Protein AF-A0A351C491-F1 (afdb_monomer_lite)

Radius of gyration: 16.28 Å; chains: 1; bounding box: 26×26×48 Å

Sequence (92 aa):
RDGTMEGPNMEAYREMGSELKKAKITASGGIGNHHHLIKLNELSDFRVDSVIVGRALYENTFPCQQFWCWNMKDEIDLSCFSTATLKKGPSS

Foldseek 3Di:
DAPPLQAFPPVVLQVQLVPDDDDADETEHNNQAVVNVVVCVVCVSSRHDHYDDDPNVQQPSPCVVVVCCVVPVPPDDSVVPHPHDNDPPPDD

Secondary structure (DSSP, 8-state):
-TT--S---HHHHHHHHHH-SS--EEEES---SHHHHHHHGGGGGGTEEEEE--HHHHTTSSTHHHHHHHH-TTT--TTTT--S--PPPP--

Structure (mmCIF, N/CA/C/O backbone):
data_AF-A0A351C491-F1
#
_entry.id   AF-A0A351C491-F1
#
loop_
_atom_site.group_PDB
_atom_site.id
_atom_site.type_symbol
_atom_site.label_atom_id
_atom_site.label_alt_id
_atom_site.label_comp_id
_atom_site.label_asym_id
_atom_site.label_entity_id
_atom_site.label_seq_id
_atom_site.pdbx_PDB_ins_code
_atom_site.Cartn_x
_atom_site.Cartn_y
_atom_site.Cartn_z
_atom_site.occupancy
_atom_site.B_iso_or_equiv
_atom_site.auth_seq_id
_atom_site.auth_comp_id
_atom_site.auth_asym_id
_atom_site.auth_atom_id
_atom_site.pdbx_PDB_model_num
ATOM 1 N N . ARG A 1 1 ? 9.122 7.687 6.290 1.00 59.75 1 ARG A N 1
ATOM 2 C CA . ARG A 1 1 ? 9.962 6.780 5.466 1.00 59.75 1 ARG A CA 1
ATOM 3 C C . ARG A 1 1 ? 9.425 6.718 4.036 1.00 59.75 1 ARG A C 1
ATOM 5 O O . ARG A 1 1 ? 9.391 5.658 3.424 1.00 59.75 1 ARG A O 1
ATOM 12 N N . ASP A 1 2 ? 8.948 7.846 3.512 1.00 60.34 2 ASP A N 1
ATOM 13 C CA . ASP A 1 2 ? 8.338 7.849 2.189 1.00 60.34 2 ASP A CA 1
ATOM 14 C C . ASP A 1 2 ? 9.431 7.875 1.116 1.00 60.34 2 ASP A C 1
ATOM 16 O O . ASP A 1 2 ? 10.469 8.503 1.311 1.00 60.34 2 ASP A O 1
ATOM 20 N N . GLY A 1 3 ? 9.237 7.127 0.030 1.00 62.03 3 GLY A N 1
ATOM 21 C CA . GLY A 1 3 ? 10.191 7.060 -1.085 1.00 62.03 3 GLY A CA 1
ATOM 22 C C . GLY A 1 3 ? 11.475 6.238 -0.876 1.00 62.03 3 GLY A C 1
ATOM 23 O O . GLY A 1 3 ? 12.227 6.092 -1.840 1.00 62.03 3 GLY A O 1
ATOM 24 N N . THR A 1 4 ? 11.728 5.661 0.311 1.00 74.94 4 THR A N 1
ATOM 25 C CA . THR A 1 4 ? 12.974 4.900 0.571 1.00 74.94 4 THR A CA 1
ATOM 26 C C . THR A 1 4 ? 12.968 3.487 -0.009 1.00 74.94 4 THR A C 1
ATOM 28 O O . THR A 1 4 ? 14.029 2.928 -0.239 1.00 74.94 4 THR A O 1
ATOM 31 N N . MET A 1 5 ? 11.790 2.902 -0.267 1.00 77.50 5 MET A N 1
ATOM 32 C CA . MET A 1 5 ? 11.629 1.506 -0.721 1.00 77.50 5 MET A CA 1
ATOM 33 C C . MET A 1 5 ? 12.186 0.446 0.259 1.00 77.50 5 MET A C 1
ATOM 35 O O . MET A 1 5 ? 12.207 -0.738 -0.067 1.00 77.50 5 MET A O 1
ATOM 39 N N . GLU A 1 6 ? 12.581 0.840 1.474 1.00 85.06 6 GLU A N 1
ATOM 40 C CA . GLU A 1 6 ? 13.228 -0.019 2.487 1.00 85.06 6 GLU A CA 1
ATOM 41 C C . GLU A 1 6 ? 12.242 -0.768 3.396 1.00 85.06 6 GLU A C 1
ATOM 43 O O . GLU A 1 6 ? 12.639 -1.583 4.226 1.00 85.06 6 GLU A O 1
ATOM 48 N N . GLY A 1 7 ? 10.951 -0.484 3.264 1.00 87.94 7 GLY A N 1
ATOM 49 C CA . GLY A 1 7 ? 9.891 -1.102 4.047 1.00 87.94 7 GLY A CA 1
ATOM 50 C C . GLY A 1 7 ? 9.031 -0.101 4.825 1.00 87.94 7 GLY A C 1
ATOM 51 O O . GLY A 1 7 ? 9.462 1.017 5.130 1.00 87.94 7 GLY A O 1
ATOM 52 N N . PRO A 1 8 ? 7.791 -0.499 5.155 1.00 90.88 8 PRO A N 1
ATOM 53 C CA . PRO A 1 8 ? 6.857 0.314 5.926 1.00 90.88 8 PRO A CA 1
ATOM 54 C C . PRO A 1 8 ? 7.335 0.520 7.371 1.00 90.88 8 PRO A C 1
ATOM 56 O O . PRO A 1 8 ? 8.087 -0.286 7.925 1.00 90.88 8 PRO A O 1
ATOM 59 N N . ASN A 1 9 ? 6.879 1.599 8.015 1.00 92.69 9 ASN A N 1
ATOM 60 C CA . ASN A 1 9 ? 7.189 1.860 9.422 1.00 92.69 9 ASN A CA 1
ATOM 61 C C . ASN A 1 9 ? 6.256 1.067 10.355 1.00 92.69 9 ASN A C 1
ATOM 63 O O . ASN A 1 9 ? 5.257 1.591 10.841 1.00 92.69 9 ASN A O 1
ATOM 67 N N . MET A 1 10 ? 6.590 -0.204 10.580 1.00 93.81 10 MET A N 1
ATOM 68 C CA . MET A 1 10 ? 5.763 -1.140 11.351 1.00 93.81 10 MET A CA 1
ATOM 69 C C . MET A 1 10 ? 5.460 -0.650 12.770 1.00 93.81 10 MET A C 1
ATOM 71 O O . MET A 1 10 ? 4.332 -0.778 13.232 1.00 93.81 10 MET A O 1
ATOM 75 N N . GLU A 1 11 ? 6.454 -0.082 13.452 1.00 94.75 11 GLU A N 1
ATOM 76 C CA . GLU A 1 11 ? 6.325 0.386 14.834 1.00 94.75 11 GLU A CA 1
ATOM 77 C C . GLU A 1 11 ? 5.320 1.535 14.946 1.00 94.75 11 GLU A C 1
ATOM 79 O O . GLU A 1 11 ? 4.379 1.448 15.731 1.00 94.75 11 GLU A O 1
ATOM 84 N N . ALA A 1 12 ? 5.431 2.539 14.071 1.00 93.81 12 ALA A N 1
ATOM 85 C CA . ALA A 1 12 ? 4.497 3.663 14.049 1.00 93.81 12 ALA A CA 1
ATOM 86 C C . ALA A 1 12 ? 3.050 3.224 13.773 1.00 93.81 12 ALA A C 1
ATOM 88 O O . ALA A 1 12 ? 2.112 3.785 14.336 1.00 93.81 12 ALA A O 1
ATOM 89 N N . TYR A 1 13 ? 2.848 2.208 12.927 1.00 95.31 13 TYR A N 1
ATOM 90 C CA . TYR A 1 13 ? 1.511 1.663 12.697 1.00 95.31 13 TYR A CA 1
ATOM 91 C C . TYR A 1 13 ? 0.971 0.889 13.900 1.00 95.31 13 TYR A C 1
ATOM 93 O O . TYR A 1 13 ? -0.220 0.998 14.182 1.00 95.31 13 TYR A O 1
ATOM 101 N N . ARG A 1 14 ? 1.814 0.142 14.628 1.00 96.00 14 ARG A N 1
ATOM 102 C CA . ARG A 1 14 ? 1.389 -0.532 15.867 1.00 96.00 14 ARG A CA 1
ATOM 103 C C . ARG A 1 14 ? 0.986 0.482 16.930 1.00 96.00 14 ARG A C 1
ATOM 105 O O . ARG A 1 14 ? -0.075 0.331 17.530 1.00 96.00 14 ARG A O 1
ATOM 112 N N . GLU A 1 15 ? 1.796 1.517 17.128 1.00 96.06 15 GLU A N 1
ATOM 113 C CA . GLU A 1 15 ? 1.514 2.593 18.082 1.00 96.06 15 GLU A CA 1
ATOM 114 C C . GLU A 1 15 ? 0.192 3.290 17.735 1.00 96.06 15 GLU A C 1
ATOM 116 O O . GLU A 1 15 ? -0.747 3.281 18.528 1.00 96.06 15 GLU A O 1
ATOM 121 N N . MET A 1 16 ? 0.058 3.780 16.498 1.00 94.81 16 MET A N 1
ATOM 122 C CA . MET A 1 16 ? -1.162 4.449 16.041 1.00 94.81 16 MET A CA 1
ATOM 123 C C . MET A 1 16 ? -2.392 3.536 16.124 1.00 94.81 16 MET A C 1
ATOM 125 O O . MET A 1 16 ? -3.444 3.953 16.601 1.00 94.81 16 MET A O 1
ATOM 129 N N . GLY A 1 17 ? -2.276 2.286 15.675 1.00 96.31 17 GLY A N 1
ATOM 130 C CA . GLY A 1 17 ? -3.372 1.319 15.680 1.00 96.31 17 GLY A CA 1
ATOM 131 C C . GLY A 1 17 ? -3.879 0.973 17.079 1.00 96.31 17 GLY A C 1
ATOM 132 O O . GLY A 1 17 ? -5.077 0.732 17.243 1.00 96.31 17 GLY A O 1
ATOM 133 N N . SER A 1 18 ? -2.990 1.002 18.077 1.00 95.62 18 SER A N 1
ATOM 134 C CA . SER A 1 18 ? -3.318 0.725 19.482 1.00 95.62 18 SER A CA 1
ATOM 135 C C . SER A 1 18 ? -4.173 1.830 20.110 1.00 95.62 18 SER A C 1
ATOM 137 O O . SER A 1 18 ? -5.067 1.538 20.903 1.00 95.62 18 SER A O 1
ATOM 139 N N . GLU A 1 19 ? -3.972 3.084 19.698 1.00 95.69 19 GLU A N 1
ATOM 140 C CA . GLU A 1 19 ? -4.727 4.241 20.202 1.00 95.69 19 GLU A CA 1
ATOM 141 C C . GLU A 1 19 ? -6.092 4.425 19.509 1.00 95.69 19 GLU A C 1
ATOM 143 O O . GLU A 1 19 ? -7.001 5.095 20.016 1.00 95.69 19 GLU A O 1
ATOM 148 N N . LEU A 1 20 ? -6.285 3.815 18.337 1.00 92.69 20 LEU A N 1
ATOM 149 C CA . LEU A 1 20 ? -7.523 3.936 17.571 1.00 92.69 20 LEU A CA 1
ATOM 150 C C . LEU A 1 20 ? -8.588 2.938 18.044 1.00 92.69 20 LEU A C 1
ATOM 152 O O . LEU A 1 20 ? -8.362 1.738 18.179 1.00 92.69 20 LEU A O 1
ATOM 156 N N . LYS A 1 21 ? -9.826 3.421 18.214 1.00 88.50 21 LYS A N 1
ATOM 157 C CA . LYS A 1 21 ? -10.972 2.575 18.615 1.00 88.50 21 LYS A CA 1
ATOM 158 C C . LYS A 1 21 ? -11.814 2.067 17.445 1.00 88.50 21 LYS A C 1
ATOM 160 O O . LYS A 1 21 ? -12.406 0.993 17.535 1.00 88.50 21 LYS A O 1
ATOM 165 N N . LYS A 1 22 ? -11.920 2.848 16.367 1.00 91.56 22 LYS A N 1
ATOM 166 C CA . LYS A 1 22 ? -12.838 2.565 15.244 1.00 91.56 22 LYS A CA 1
ATOM 167 C C . LYS A 1 22 ? -12.234 2.806 13.862 1.00 91.56 22 LYS A C 1
ATOM 169 O O . LYS A 1 22 ? -12.602 2.096 12.935 1.00 91.56 22 LYS A O 1
ATOM 174 N N . ALA A 1 23 ? -11.329 3.774 13.725 1.00 96.12 23 ALA A N 1
ATOM 175 C CA . ALA A 1 23 ? -10.734 4.115 12.438 1.00 96.12 23 ALA A CA 1
ATOM 176 C C . ALA A 1 23 ? -9.811 3.003 11.914 1.00 96.12 23 ALA A C 1
ATOM 178 O O . ALA A 1 23 ? -9.209 2.264 12.695 1.00 96.12 23 ALA A O 1
ATOM 179 N N . LYS A 1 24 ? -9.730 2.900 10.588 1.00 96.19 24 LYS A N 1
ATOM 180 C CA . LYS A 1 24 ? -8.806 2.025 9.863 1.00 96.19 24 LYS A CA 1
ATOM 181 C C . LYS A 1 24 ? -7.591 2.819 9.407 1.00 96.19 24 LYS A C 1
ATOM 183 O O . LYS A 1 24 ? -7.681 4.035 9.240 1.00 96.19 24 LYS A O 1
ATOM 188 N N . ILE A 1 25 ? -6.468 2.130 9.241 1.00 96.19 25 ILE A N 1
ATOM 189 C CA . ILE A 1 25 ? -5.208 2.728 8.816 1.00 96.19 25 ILE A CA 1
ATOM 190 C C . ILE A 1 25 ? -4.866 2.218 7.419 1.00 96.19 25 ILE A C 1
ATOM 192 O O . ILE A 1 25 ? -4.740 1.016 7.189 1.00 96.19 25 ILE A O 1
ATOM 196 N N . THR A 1 26 ? -4.625 3.159 6.513 1.00 96.06 26 THR A N 1
ATOM 197 C CA . THR A 1 26 ? -3.968 2.884 5.238 1.00 96.06 26 THR A CA 1
ATOM 198 C C . THR A 1 26 ? -2.471 3.115 5.395 1.00 96.06 26 THR A C 1
ATOM 200 O O . THR A 1 26 ? -2.032 4.233 5.672 1.00 96.06 26 THR A O 1
ATOM 203 N N . ALA A 1 27 ? -1.669 2.069 5.213 1.00 93.75 27 ALA A N 1
ATOM 204 C CA . ALA A 1 27 ? -0.224 2.205 5.166 1.00 93.75 27 ALA A CA 1
ATOM 205 C C . ALA A 1 27 ? 0.186 2.999 3.914 1.00 93.75 27 ALA A C 1
ATOM 207 O O . ALA A 1 27 ? -0.213 2.684 2.796 1.00 93.75 27 ALA A O 1
ATOM 208 N N . SER A 1 28 ? 1.003 4.030 4.089 1.00 89.38 28 SER A N 1
ATOM 209 C CA . SER A 1 28 ? 1.518 4.863 3.006 1.00 89.38 28 SER A CA 1
ATOM 210 C C . SER A 1 28 ? 3.026 4.986 3.157 1.00 89.38 28 SER A C 1
ATOM 212 O O . SER A 1 28 ? 3.518 5.441 4.192 1.00 89.38 28 SER A O 1
ATOM 214 N N . GLY A 1 29 ? 3.747 4.566 2.121 1.00 84.50 29 GLY A N 1
ATOM 215 C CA . GLY A 1 29 ? 5.188 4.758 2.013 1.00 84.50 29 GLY A CA 1
ATOM 216 C C . GLY A 1 29 ? 6.056 3.559 2.387 1.00 84.50 29 GLY A C 1
ATOM 217 O O . GLY A 1 29 ? 5.673 2.654 3.126 1.00 84.50 29 GLY A O 1
ATOM 218 N N . GLY A 1 30 ? 7.265 3.547 1.824 1.00 87.12 30 GLY A N 1
ATOM 219 C CA . GLY A 1 30 ? 8.285 2.523 2.076 1.00 87.12 30 GLY A CA 1
ATOM 220 C C . GLY A 1 30 ? 8.041 1.170 1.393 1.00 87.12 30 GLY A C 1
ATOM 221 O O . GLY A 1 30 ? 8.890 0.284 1.475 1.00 87.12 30 GLY A O 1
ATOM 222 N N . ILE A 1 31 ? 6.927 0.976 0.683 1.00 91.31 31 ILE A N 1
ATOM 223 C CA . ILE A 1 31 ? 6.630 -0.296 0.011 1.00 91.31 31 ILE A CA 1
ATOM 224 C C . ILE A 1 31 ? 7.509 -0.469 -1.224 1.00 91.31 31 ILE A C 1
ATOM 226 O O . ILE A 1 31 ? 7.190 0.053 -2.283 1.00 91.31 31 ILE A O 1
ATOM 230 N N . GLY A 1 32 ? 8.606 -1.211 -1.071 1.00 90.69 32 GLY A N 1
ATOM 231 C CA . GLY A 1 32 ? 9.483 -1.603 -2.173 1.00 90.69 32 GLY A CA 1
ATOM 232 C C . GLY A 1 32 ? 9.168 -2.927 -2.872 1.00 90.69 32 GLY A C 1
ATOM 233 O O . GLY A 1 32 ? 9.472 -3.054 -4.045 1.00 90.69 32 GLY A O 1
ATOM 234 N N . ASN A 1 33 ? 8.602 -3.935 -2.203 1.00 89.12 33 ASN A N 1
ATOM 235 C CA . ASN A 1 33 ? 8.421 -5.271 -2.793 1.00 89.12 33 ASN A CA 1
ATOM 236 C C . ASN A 1 33 ? 7.304 -6.070 -2.091 1.00 89.12 33 ASN A C 1
ATOM 238 O O . ASN A 1 33 ? 6.753 -5.634 -1.079 1.00 89.12 33 ASN A O 1
ATOM 242 N N . HIS A 1 34 ? 6.990 -7.264 -2.604 1.00 88.56 34 HIS A N 1
ATOM 243 C CA . HIS A 1 34 ? 5.908 -8.108 -2.082 1.00 88.56 34 HIS A CA 1
ATOM 244 C C . HIS A 1 34 ? 6.130 -8.634 -0.655 1.00 88.56 34 HIS A C 1
ATOM 246 O O . HIS A 1 34 ? 5.153 -8.814 0.068 1.00 88.56 34 HIS A O 1
ATOM 252 N N . HIS A 1 35 ? 7.373 -8.805 -0.191 1.00 91.06 35 HIS A N 1
ATOM 253 C CA . HIS A 1 35 ? 7.634 -9.198 1.200 1.00 91.06 35 HIS A CA 1
ATOM 254 C C . HIS A 1 35 ? 7.171 -8.125 2.189 1.00 91.06 35 HIS A C 1
ATOM 256 O O . HIS A 1 35 ? 6.766 -8.446 3.303 1.00 91.06 35 HIS A O 1
ATOM 262 N N . HIS A 1 36 ? 7.185 -6.850 1.790 1.00 92.75 36 HIS A N 1
ATOM 263 C CA . HIS A 1 36 ? 6.640 -5.778 2.621 1.00 92.75 36 HIS A CA 1
ATOM 264 C C . HIS A 1 36 ? 5.123 -5.891 2.781 1.00 92.75 36 HIS A C 1
ATOM 266 O O . HIS A 1 36 ? 4.622 -5.629 3.869 1.00 92.75 36 HIS A O 1
ATOM 272 N N . LEU A 1 37 ? 4.404 -6.331 1.742 1.00 91.44 37 LEU A N 1
ATOM 273 C CA . LEU A 1 37 ? 2.963 -6.586 1.834 1.00 91.44 37 LEU A CA 1
ATOM 274 C C . LEU A 1 37 ? 2.668 -7.748 2.785 1.00 91.44 37 LEU A C 1
ATOM 276 O O . LEU A 1 37 ? 1.781 -7.643 3.623 1.00 91.44 37 LEU A O 1
ATOM 280 N N . ILE A 1 38 ? 3.465 -8.818 2.711 1.00 92.75 38 ILE A N 1
ATOM 281 C CA . ILE A 1 38 ? 3.354 -9.950 3.639 1.00 92.75 38 ILE A CA 1
ATOM 282 C C . ILE A 1 38 ? 3.589 -9.482 5.079 1.00 92.75 38 ILE A C 1
ATOM 284 O O . ILE A 1 38 ? 2.801 -9.818 5.957 1.00 92.75 38 ILE A O 1
ATOM 288 N N . LYS A 1 39 ? 4.615 -8.654 5.320 1.00 93.75 39 LYS A N 1
ATOM 289 C CA . LYS A 1 39 ? 4.867 -8.061 6.643 1.00 93.75 39 LYS A CA 1
ATOM 290 C C . LYS A 1 39 ? 3.694 -7.225 7.147 1.00 93.75 39 LYS A C 1
ATOM 292 O O . LYS A 1 39 ? 3.367 -7.310 8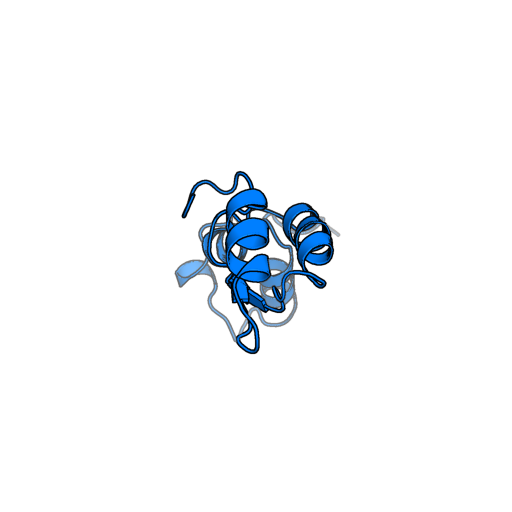.324 1.00 93.75 39 LYS A O 1
ATOM 297 N N . LEU A 1 40 ? 3.043 -6.437 6.289 1.00 94.50 40 LEU A N 1
ATOM 298 C CA . LEU A 1 40 ? 1.884 -5.631 6.693 1.00 94.50 40 LEU A CA 1
ATOM 299 C C . LEU A 1 40 ? 0.717 -6.477 7.222 1.00 94.50 40 LEU A C 1
ATOM 301 O O . LEU A 1 40 ? -0.044 -5.973 8.044 1.00 94.50 40 LEU A O 1
ATOM 305 N N . ASN A 1 41 ? 0.600 -7.755 6.843 1.00 94.62 41 ASN A N 1
ATOM 306 C CA . ASN A 1 41 ? -0.429 -8.641 7.401 1.00 94.62 41 ASN A CA 1
ATOM 307 C C . ASN A 1 41 ? -0.309 -8.794 8.930 1.00 94.62 41 ASN A C 1
ATOM 309 O O . ASN A 1 41 ? -1.321 -8.970 9.609 1.00 94.62 41 ASN A O 1
ATOM 313 N N . GLU A 1 42 ? 0.899 -8.651 9.489 1.00 96.00 42 GLU A N 1
ATOM 314 C CA . GLU A 1 42 ? 1.156 -8.662 10.939 1.00 96.00 42 GLU A CA 1
ATOM 315 C C . GLU A 1 42 ? 0.557 -7.448 11.682 1.00 96.00 42 GLU A C 1
ATOM 317 O O . GLU A 1 42 ? 0.628 -7.371 12.913 1.00 96.00 42 GLU A O 1
ATOM 322 N N . LEU A 1 43 ? 0.022 -6.467 10.945 1.00 95.81 43 LEU A N 1
ATOM 323 C CA . LEU A 1 43 ? -0.614 -5.257 11.471 1.00 95.81 43 LEU A CA 1
ATOM 324 C C . LEU A 1 43 ? -2.140 -5.269 11.337 1.00 95.81 43 LEU A C 1
ATOM 326 O O . LEU A 1 43 ? -2.785 -4.277 11.676 1.00 95.81 43 LEU A O 1
ATOM 330 N N . SER A 1 44 ? -2.725 -6.377 10.883 1.00 93.88 44 SER A N 1
ATOM 331 C CA . SER A 1 44 ? -4.181 -6.527 10.769 1.00 93.88 44 SER A CA 1
ATOM 332 C C . SER A 1 44 ? -4.899 -6.288 12.108 1.00 93.88 44 SER A C 1
ATOM 334 O O . SER A 1 44 ? -5.878 -5.538 12.15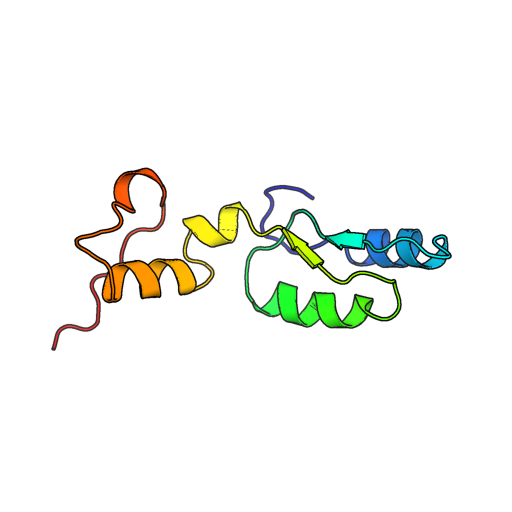8 1.00 93.88 44 SER A O 1
ATOM 336 N N . ASP A 1 45 ? -4.342 -6.801 13.210 1.00 95.00 45 ASP A N 1
ATOM 337 C CA . ASP A 1 45 ? -4.830 -6.555 14.579 1.00 95.00 45 ASP A CA 1
ATOM 338 C C . ASP A 1 45 ? -4.675 -5.091 15.026 1.00 95.00 45 ASP A C 1
ATOM 340 O O . ASP A 1 45 ? -5.402 -4.606 15.892 1.00 95.00 45 ASP A O 1
ATOM 344 N N . PHE A 1 46 ? -3.777 -4.350 14.375 1.00 96.25 46 PHE A N 1
ATOM 345 C CA . PHE A 1 46 ? -3.526 -2.924 14.589 1.00 96.25 46 PHE A CA 1
ATOM 346 C C . PHE A 1 46 ? -4.297 -2.052 13.591 1.00 96.25 46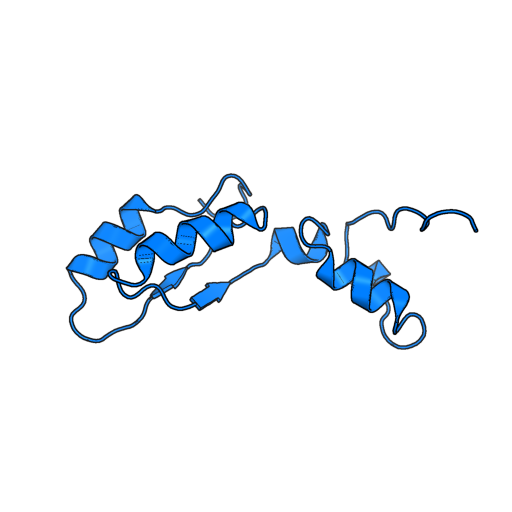 PHE A C 1
ATOM 348 O O . PHE A 1 46 ? -3.953 -0.895 13.367 1.00 96.25 46 PHE A O 1
ATOM 355 N N . ARG A 1 47 ? -5.373 -2.594 13.000 1.00 95.69 47 ARG A N 1
ATOM 356 C CA . ARG A 1 47 ? -6.324 -1.880 12.128 1.00 95.69 47 ARG A CA 1
ATOM 357 C C . ARG A 1 47 ? -5.737 -1.380 10.811 1.00 95.69 47 ARG A C 1
ATOM 359 O O . ARG A 1 47 ? -6.423 -0.628 10.115 1.00 95.69 47 ARG A O 1
ATOM 366 N N . VAL A 1 48 ? -4.527 -1.806 10.457 1.00 96.50 48 VAL A N 1
ATOM 367 C CA . VAL A 1 48 ? -3.972 -1.584 9.123 1.00 96.50 48 VAL A CA 1
ATOM 368 C C . VAL A 1 48 ? -4.643 -2.558 8.165 1.00 96.50 48 VAL A C 1
ATOM 370 O O . VAL A 1 48 ? -4.498 -3.769 8.315 1.00 96.50 48 VAL A O 1
ATOM 373 N N . ASP A 1 49 ? -5.410 -2.039 7.211 1.00 95.50 49 ASP A N 1
ATOM 374 C CA . ASP A 1 49 ? -6.229 -2.854 6.301 1.00 95.50 49 ASP A CA 1
ATOM 375 C C . ASP A 1 49 ? -5.985 -2.569 4.818 1.00 95.50 49 ASP A C 1
ATOM 377 O O . ASP A 1 49 ? -6.498 -3.264 3.943 1.00 95.50 49 ASP A O 1
ATOM 381 N N . SER A 1 50 ? -5.203 -1.539 4.528 1.00 95.75 50 SER A N 1
ATOM 382 C CA . SER A 1 50 ? -4.993 -1.042 3.181 1.00 95.75 50 SER A CA 1
ATOM 383 C C . SER A 1 50 ? -3.594 -0.460 3.050 1.00 95.75 50 SER A C 1
ATOM 385 O O . SER A 1 50 ? -2.946 -0.116 4.040 1.00 95.75 50 SER A O 1
ATOM 387 N N . VAL A 1 51 ? -3.097 -0.375 1.817 1.00 94.38 51 VAL A N 1
ATOM 388 C CA . VAL A 1 51 ? -1.762 0.144 1.525 1.00 94.38 51 VAL A CA 1
ATOM 389 C C . VAL A 1 51 ? -1.736 0.885 0.193 1.00 94.38 51 VAL A C 1
ATOM 391 O O . VAL A 1 51 ? -2.341 0.443 -0.782 1.00 94.38 51 VAL A O 1
ATOM 394 N N . ILE A 1 52 ? -1.007 1.998 0.146 1.00 92.19 52 ILE A N 1
ATOM 395 C CA . ILE A 1 52 ? -0.718 2.747 -1.078 1.00 92.19 52 ILE A CA 1
ATOM 396 C C . ILE A 1 52 ? 0.641 2.299 -1.621 1.00 92.19 52 ILE A C 1
ATOM 398 O O . ILE A 1 52 ? 1.656 2.352 -0.922 1.00 92.19 52 ILE A O 1
ATOM 402 N N . VAL A 1 53 ? 0.667 1.888 -2.891 1.00 89.81 53 VAL A N 1
ATOM 403 C CA . VAL A 1 53 ? 1.888 1.482 -3.601 1.00 89.81 53 VAL A CA 1
ATOM 404 C C . VAL A 1 53 ? 2.157 2.462 -4.740 1.00 89.81 53 VAL A C 1
ATOM 406 O O . VAL A 1 53 ? 1.442 2.476 -5.735 1.00 89.81 53 VAL A O 1
ATOM 409 N N . GLY A 1 54 ? 3.190 3.292 -4.572 1.00 87.00 54 GLY A N 1
ATOM 410 C CA . GLY A 1 54 ? 3.633 4.274 -5.567 1.00 87.00 54 GLY A CA 1
ATOM 411 C C . GLY A 1 54 ? 4.823 3.766 -6.379 1.00 87.00 54 GLY A C 1
ATOM 412 O O . GLY A 1 54 ? 4.661 2.988 -7.312 1.00 87.00 54 GLY A O 1
ATOM 413 N N . ARG A 1 55 ? 6.037 4.183 -5.995 1.00 86.00 55 ARG A N 1
ATOM 414 C CA . ARG A 1 55 ? 7.293 3.928 -6.725 1.00 86.00 55 ARG A CA 1
ATOM 415 C C . ARG A 1 55 ? 7.524 2.484 -7.160 1.00 86.00 55 ARG A C 1
ATOM 417 O O . ARG A 1 55 ? 7.853 2.238 -8.315 1.00 86.00 55 ARG A O 1
ATOM 424 N N . ALA A 1 56 ? 7.277 1.527 -6.276 1.00 86.94 56 ALA A N 1
ATOM 425 C CA . ALA A 1 56 ? 7.453 0.115 -6.599 1.00 86.94 56 ALA A CA 1
ATOM 426 C C . ALA A 1 56 ? 6.536 -0.403 -7.716 1.00 86.94 56 ALA A C 1
ATOM 428 O O . ALA A 1 56 ? 6.860 -1.409 -8.349 1.00 86.94 56 ALA A O 1
ATOM 429 N N . LEU A 1 57 ? 5.399 0.263 -7.951 1.00 84.06 57 LEU A N 1
ATOM 430 C CA . LEU A 1 57 ? 4.494 -0.077 -9.041 1.00 84.06 57 LEU A CA 1
ATOM 431 C C . LEU A 1 57 ? 5.137 0.260 -10.390 1.00 84.06 57 LEU A C 1
ATOM 433 O O . LEU A 1 57 ? 5.196 -0.609 -11.252 1.00 84.06 57 LEU A O 1
ATOM 437 N N . TYR A 1 58 ? 5.647 1.487 -10.550 1.00 79.25 58 TYR A N 1
ATOM 438 C CA . TYR A 1 58 ? 6.208 1.957 -11.823 1.00 79.25 58 TYR A CA 1
ATOM 439 C C . TYR A 1 58 ? 7.682 1.599 -12.051 1.00 79.25 58 TYR A C 1
ATOM 441 O O . TYR A 1 58 ? 8.186 1.745 -13.161 1.00 79.25 58 TYR A O 1
ATOM 449 N N . GLU A 1 59 ? 8.374 1.104 -11.023 1.00 81.69 59 GLU A N 1
ATOM 450 C CA . GLU A 1 59 ? 9.708 0.499 -11.140 1.00 81.69 59 GLU A CA 1
ATOM 451 C C . GLU A 1 59 ? 9.660 -1.028 -11.353 1.00 81.69 59 GLU A C 1
ATOM 453 O O . GLU A 1 59 ? 10.698 -1.687 -11.304 1.00 81.69 59 GLU A O 1
ATOM 458 N N . ASN A 1 60 ? 8.478 -1.612 -11.599 1.00 79.75 60 ASN A N 1
ATOM 459 C CA . ASN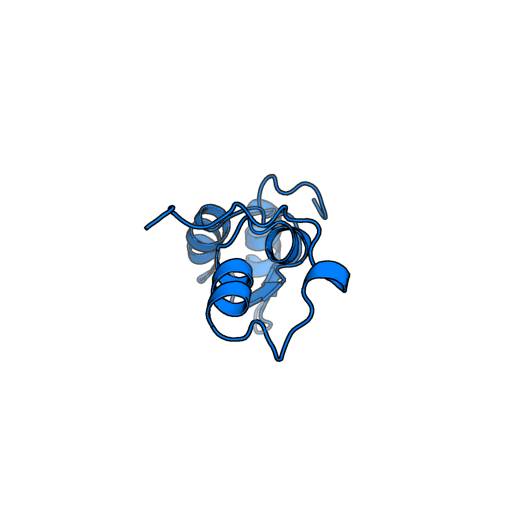 A 1 60 ? 8.275 -3.056 -11.809 1.00 79.75 60 ASN A CA 1
ATOM 460 C C . ASN A 1 60 ? 8.883 -3.941 -10.710 1.00 79.75 60 ASN A C 1
ATOM 462 O O . ASN A 1 60 ? 9.230 -5.101 -10.944 1.00 79.75 60 ASN A O 1
ATOM 466 N N . THR A 1 61 ? 8.993 -3.430 -9.482 1.00 84.50 61 THR A N 1
ATOM 467 C CA . THR A 1 61 ? 9.392 -4.259 -8.334 1.00 84.50 61 THR A CA 1
ATOM 468 C C . THR A 1 61 ? 8.283 -5.248 -7.963 1.00 84.50 61 THR A C 1
ATOM 470 O O . THR A 1 61 ? 8.522 -6.277 -7.328 1.00 84.50 61 THR A O 1
ATOM 473 N N . PHE A 1 62 ? 7.073 -4.957 -8.442 1.00 79.69 62 PHE A N 1
ATOM 474 C CA . PHE A 1 62 ? 5.975 -5.889 -8.612 1.00 79.69 62 PHE A CA 1
ATOM 475 C C . PHE A 1 62 ? 5.789 -6.190 -10.110 1.00 79.69 62 PHE A C 1
ATOM 477 O O . PHE A 1 62 ? 5.735 -5.260 -10.914 1.00 79.69 62 PHE A O 1
ATOM 484 N N . PRO A 1 63 ? 5.621 -7.458 -10.520 1.00 70.62 63 PRO A N 1
ATOM 485 C CA . PRO A 1 63 ? 5.464 -7.817 -11.933 1.00 70.62 63 PRO A CA 1
ATOM 486 C C . PRO A 1 63 ? 4.102 -7.421 -12.540 1.00 70.62 63 PRO A C 1
ATOM 488 O O . PRO A 1 63 ? 3.808 -7.783 -13.675 1.00 70.62 63 PRO A O 1
ATOM 491 N N . CYS A 1 64 ? 3.248 -6.692 -11.819 1.00 72.19 64 CYS A N 1
ATOM 492 C CA . CYS A 1 64 ? 1.902 -6.328 -12.270 1.00 72.19 64 CYS A CA 1
ATOM 493 C C . CYS A 1 64 ? 1.901 -5.411 -13.501 1.00 72.19 64 CYS A C 1
ATOM 495 O O . CYS A 1 64 ? 1.177 -5.688 -14.452 1.00 72.19 64 CYS A O 1
ATOM 497 N N . GLN A 1 65 ? 2.743 -4.377 -13.539 1.00 73.44 65 GLN A N 1
ATOM 498 C CA . GLN A 1 65 ? 2.872 -3.541 -14.738 1.00 73.44 65 GLN A CA 1
ATOM 499 C C . GLN A 1 65 ? 3.431 -4.335 -15.928 1.00 73.44 65 GLN A C 1
ATOM 501 O O . GLN A 1 65 ? 2.922 -4.216 -17.039 1.00 73.44 65 GLN A O 1
ATOM 506 N N . GLN A 1 66 ? 4.401 -5.225 -15.690 1.00 72.25 66 GLN A N 1
ATOM 507 C CA . GLN A 1 66 ? 4.927 -6.129 -16.718 1.00 72.25 66 GLN A CA 1
ATOM 508 C C . GLN A 1 66 ? 3.821 -7.033 -17.301 1.00 72.25 66 GLN A C 1
ATOM 510 O O . GLN A 1 66 ? 3.797 -7.276 -18.506 1.00 72.25 66 GLN A O 1
ATOM 515 N N . PHE A 1 67 ? 2.881 -7.503 -16.475 1.00 75.75 67 PHE A N 1
ATOM 516 C CA . PHE A 1 67 ? 1.732 -8.286 -16.935 1.00 75.75 67 PHE A CA 1
ATOM 517 C C . PHE A 1 67 ? 0.821 -7.478 -17.871 1.00 75.75 67 PHE A C 1
ATOM 519 O O . PHE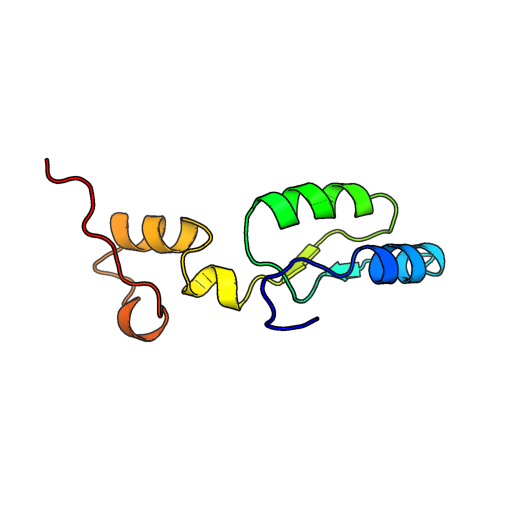 A 1 67 ? 0.418 -7.991 -18.916 1.00 75.75 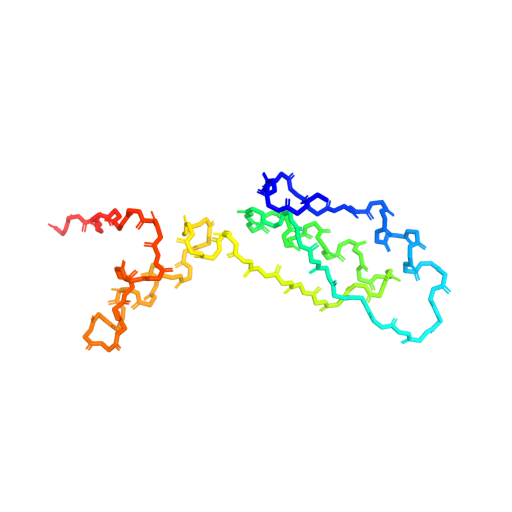67 PHE A O 1
ATOM 526 N N . TRP A 1 68 ? 0.538 -6.209 -17.561 1.00 75.38 68 TRP A N 1
ATOM 527 C CA . TRP A 1 68 ? -0.208 -5.327 -18.470 1.00 75.38 68 TRP A CA 1
ATOM 528 C C . TRP A 1 68 ? 0.546 -5.102 -19.780 1.00 75.38 68 TRP A C 1
ATOM 530 O O . TRP A 1 68 ? -0.039 -5.271 -20.848 1.00 75.38 68 TRP A O 1
ATOM 540 N N . CYS A 1 69 ? 1.863 -4.864 -19.719 1.00 69.50 69 CYS A N 1
ATOM 541 C CA . CYS A 1 69 ? 2.712 -4.786 -20.912 1.00 69.50 69 CYS A CA 1
ATOM 542 C C . CYS A 1 69 ? 2.677 -6.051 -21.765 1.00 69.50 69 CYS A C 1
ATOM 544 O O . CYS A 1 69 ? 3.071 -6.001 -22.920 1.00 69.50 69 CYS A O 1
ATOM 546 N N . TRP A 1 70 ? 2.352 -7.217 -21.218 1.00 72.62 70 TRP A N 1
ATOM 547 C CA . TRP A 1 70 ? 2.318 -8.448 -22.004 1.00 72.62 70 TRP A CA 1
ATOM 548 C C . TRP A 1 70 ? 0.963 -8.690 -22.654 1.00 72.62 70 TRP A C 1
ATOM 550 O O . TRP A 1 70 ? 0.935 -9.239 -23.752 1.00 72.62 70 TRP A O 1
ATOM 560 N N . ASN A 1 71 ? -0.121 -8.245 -22.019 1.00 76.94 71 ASN A N 1
ATOM 561 C CA . ASN A 1 71 ? -1.485 -8.556 -22.443 1.00 76.94 71 ASN A CA 1
ATOM 562 C C . ASN A 1 71 ? -2.204 -7.396 -23.151 1.00 76.94 71 ASN A C 1
ATOM 564 O O . ASN A 1 71 ? -3.153 -7.651 -23.879 1.00 76.94 71 ASN A O 1
ATOM 568 N N . MET A 1 72 ? -1.775 -6.144 -22.952 1.00 77.50 72 MET A N 1
ATOM 569 C CA . MET A 1 72 ? -2.486 -4.931 -23.400 1.00 77.50 72 MET A CA 1
ATOM 570 C C . MET A 1 72 ? -1.542 -3.929 -24.094 1.00 77.50 72 MET A C 1
ATOM 572 O O . MET A 1 72 ? -1.659 -2.717 -23.916 1.00 77.50 72 MET A O 1
ATOM 576 N N . LYS A 1 73 ? -0.564 -4.433 -24.864 1.00 66.88 73 LYS A N 1
ATOM 577 C CA . LYS A 1 73 ? 0.497 -3.621 -25.508 1.00 66.88 73 LYS A CA 1
ATOM 578 C C . LYS A 1 73 ? -0.027 -2.480 -26.371 1.00 66.88 73 LYS A C 1
ATOM 580 O O . LYS A 1 73 ? 0.611 -1.436 -26.424 1.00 66.88 73 LYS A O 1
ATOM 585 N N . ASP A 1 74 ? -1.157 -2.704 -27.029 1.00 74.56 74 ASP A N 1
ATOM 586 C CA . ASP A 1 74 ? -1.723 -1.767 -27.999 1.00 74.56 74 ASP A CA 1
ATOM 587 C C . ASP A 1 74 ? -2.686 -0.757 -27.349 1.00 74.56 74 ASP A C 1
ATOM 589 O O . ASP A 1 74 ? -3.119 0.192 -27.997 1.00 74.56 74 ASP A O 1
ATOM 593 N N . GLU A 1 75 ? -3.007 -0.938 -26.063 1.00 78.25 75 GLU A N 1
ATOM 594 C CA . GLU A 1 75 ? -3.983 -0.119 -25.333 1.00 78.25 75 GLU A CA 1
ATOM 595 C C . GLU A 1 75 ? -3.332 0.793 -24.285 1.00 78.25 75 GLU A C 1
ATOM 597 O O . GLU A 1 75 ? -3.871 1.854 -23.971 1.00 78.25 75 GLU A O 1
ATOM 602 N N . ILE A 1 76 ? -2.176 0.400 -23.733 1.00 71.06 76 ILE A N 1
ATOM 603 C CA . ILE A 1 76 ? -1.535 1.111 -22.621 1.00 71.06 76 ILE A CA 1
ATOM 604 C C . ILE A 1 76 ? -0.082 1.447 -22.969 1.00 71.06 76 ILE A C 1
ATOM 606 O O . ILE A 1 76 ? 0.803 0.590 -22.918 1.00 71.06 76 ILE A O 1
ATOM 610 N N . ASP A 1 77 ? 0.183 2.728 -23.241 1.00 70.19 77 ASP A N 1
ATOM 611 C CA . ASP A 1 77 ? 1.548 3.238 -23.383 1.00 70.19 77 ASP A CA 1
ATOM 612 C C . ASP A 1 77 ? 2.215 3.407 -22.011 1.00 70.19 77 ASP A C 1
ATOM 614 O O . ASP A 1 77 ? 2.087 4.427 -21.331 1.00 70.19 77 ASP A O 1
ATOM 618 N N . LEU A 1 78 ? 2.962 2.385 -21.602 1.00 68.50 78 LEU A N 1
ATOM 619 C CA . LEU A 1 78 ? 3.718 2.408 -20.353 1.00 68.50 78 LEU A CA 1
ATOM 620 C C . LEU A 1 78 ? 5.068 3.127 -20.473 1.00 68.50 78 LEU A C 1
ATOM 622 O O . LEU A 1 78 ? 5.698 3.360 -19.446 1.00 68.50 78 LEU A O 1
ATOM 626 N N . SER A 1 79 ? 5.492 3.554 -21.670 1.00 68.94 79 SER A N 1
ATOM 627 C CA . SER A 1 79 ? 6.722 4.346 -21.825 1.00 68.94 79 SER A CA 1
ATOM 628 C C . SER A 1 79 ? 6.610 5.737 -21.191 1.00 68.94 79 SER A C 1
ATOM 630 O O . SER A 1 79 ? 7.610 6.288 -20.732 1.00 68.94 79 SER A O 1
ATOM 632 N N . CYS A 1 80 ? 5.389 6.270 -21.081 1.00 66.12 80 CYS A N 1
ATOM 633 C CA . CYS A 1 80 ? 5.114 7.550 -20.430 1.00 66.12 80 CYS A CA 1
ATOM 634 C C . CYS A 1 80 ? 5.027 7.464 -18.894 1.00 66.12 80 CYS A C 1
ATOM 636 O O . CYS A 1 80 ? 5.201 8.476 -18.215 1.00 66.12 80 CYS A O 1
ATOM 638 N N . PHE A 1 81 ? 4.741 6.283 -18.333 1.00 67.25 81 PHE A N 1
ATOM 639 C CA . PHE A 1 81 ? 4.354 6.131 -16.920 1.00 67.25 81 PHE A CA 1
ATOM 640 C C . PHE A 1 81 ? 5.171 5.091 -16.143 1.00 67.25 81 PHE A C 1
ATOM 642 O O . PHE A 1 81 ? 4.914 4.873 -14.958 1.00 67.25 81 PHE A O 1
ATOM 649 N N . SER A 1 82 ? 6.145 4.446 -16.786 1.00 66.88 82 SER A N 1
ATOM 650 C CA . SER A 1 82 ? 7.015 3.441 -16.179 1.00 66.88 82 SER A CA 1
ATOM 651 C C . SER A 1 82 ? 8.476 3.816 -16.404 1.00 66.88 82 SER A C 1
ATOM 653 O O . SER A 1 82 ? 8.906 4.059 -17.529 1.00 66.88 82 SER A O 1
ATOM 655 N N . THR A 1 83 ? 9.258 3.861 -15.326 1.00 65.19 83 THR A N 1
ATOM 656 C CA . THR A 1 83 ? 10.722 4.011 -15.407 1.00 65.19 83 THR A CA 1
ATOM 657 C C . THR A 1 83 ? 11.423 2.658 -15.456 1.00 65.19 83 THR A C 1
ATOM 659 O O . THR A 1 83 ? 12.644 2.586 -15.616 1.00 65.19 83 THR A O 1
ATOM 662 N N . ALA A 1 84 ? 10.669 1.569 -15.320 1.00 61.56 84 ALA A N 1
ATOM 663 C CA . ALA A 1 84 ? 11.205 0.234 -15.415 1.00 61.56 84 ALA A CA 1
ATOM 664 C C . ALA A 1 84 ? 11.612 -0.085 -16.855 1.00 61.56 84 ALA A C 1
ATOM 666 O O . ALA A 1 84 ? 10.815 -0.024 -17.790 1.00 61.56 84 ALA A O 1
ATOM 667 N N . THR A 1 85 ? 12.862 -0.505 -17.041 1.00 59.94 85 THR A N 1
ATOM 668 C CA . THR A 1 85 ? 13.289 -1.063 -18.322 1.00 59.94 85 THR A CA 1
ATOM 669 C C . THR A 1 85 ? 12.506 -2.353 -18.558 1.00 59.94 85 THR A C 1
ATOM 671 O O . THR A 1 85 ? 12.679 -3.322 -17.814 1.00 59.94 85 THR A O 1
ATOM 674 N N . LEU A 1 86 ? 11.653 -2.388 -19.587 1.00 59.62 86 LEU A N 1
ATOM 675 C CA . LEU A 1 86 ? 11.010 -3.626 -20.020 1.00 59.62 86 LEU A CA 1
ATOM 676 C C . LEU A 1 86 ? 12.107 -4.602 -20.444 1.00 59.62 86 LEU A C 1
ATOM 678 O O . LEU A 1 86 ? 12.637 -4.529 -21.554 1.00 59.62 86 LEU A O 1
ATOM 682 N N . LYS A 1 87 ? 12.490 -5.519 -19.548 1.00 52.41 87 LYS A N 1
ATOM 683 C CA . LYS A 1 87 ? 13.348 -6.641 -19.923 1.00 52.41 87 LYS A CA 1
ATOM 684 C C . LYS A 1 87 ? 12.606 -7.398 -21.018 1.00 52.41 87 LYS A C 1
ATOM 686 O O . LYS A 1 87 ? 11.448 -7.779 -20.824 1.00 52.41 87 LYS A O 1
ATOM 691 N N . LYS A 1 88 ? 13.260 -7.570 -22.173 1.00 52.00 88 LYS A N 1
ATOM 692 C CA . LYS A 1 88 ? 12.749 -8.433 -23.243 1.00 52.00 88 LYS A CA 1
ATOM 693 C C . LYS A 1 88 ? 12.365 -9.763 -22.595 1.00 52.00 88 LYS A C 1
ATOM 695 O O . LYS A 1 88 ? 13.158 -10.323 -21.837 1.00 52.00 88 LYS A O 1
ATOM 700 N N . GLY A 1 89 ? 11.122 -10.189 -22.825 1.00 52.91 89 GLY A N 1
ATOM 701 C CA . GLY A 1 89 ? 10.636 -11.482 -22.351 1.00 52.91 89 GLY A CA 1
ATOM 702 C C . GLY A 1 89 ? 11.547 -12.612 -22.843 1.00 52.91 89 GLY A C 1
ATOM 703 O O . GLY A 1 89 ? 12.359 -12.375 -23.744 1.00 52.91 89 GLY A O 1
ATOM 704 N N . PRO A 1 90 ? 11.447 -13.815 -22.253 1.00 50.91 90 PRO A N 1
ATOM 705 C CA . PRO A 1 90 ? 12.251 -14.947 -22.692 1.00 50.91 90 PRO A CA 1
ATOM 706 C C . PRO A 1 90 ? 12.106 -15.096 -24.208 1.00 50.91 90 PRO A C 1
ATOM 708 O O . PRO A 1 90 ? 10.991 -15.152 -24.727 1.00 50.91 90 PRO A O 1
ATOM 711 N N . SER A 1 91 ? 13.237 -15.061 -24.911 1.00 51.56 91 SER A N 1
ATOM 712 C CA . SER A 1 91 ? 13.295 -15.390 -26.330 1.00 51.56 91 SER A CA 1
ATOM 713 C C . SER A 1 91 ? 12.776 -16.814 -26.485 1.00 51.56 91 SER A C 1
ATOM 715 O O . SER A 1 91 ? 13.366 -17.734 -25.920 1.00 51.56 91 SER A O 1
ATOM 717 N N . SER A 1 92 ? 11.641 -16.936 -27.173 1.00 44.47 92 SER A N 1
ATOM 718 C CA . SER A 1 92 ? 11.081 -18.192 -27.678 1.00 44.47 92 SER A CA 1
ATOM 719 C C . SER A 1 92 ? 12.112 -18.986 -28.463 1.00 44.47 92 SER A C 1
ATOM 721 O O . SER A 1 92 ? 12.827 -18.326 -29.256 1.00 44.47 92 SER A O 1
#

pLDDT: mean 81.92, std 13.94, range [44.47, 96.5]